Protein AF-A0A6A4NFG4-F1 (afdb_monomer)

Secondary structure (DSSP, 8-state):
---TT---EEEEEEETTEEEEPPPB-S-SS-------------TTPEEEEEEEE-TTSSHHHHHTTPPPEEEEEEEEE---

Sequence (81 aa):
MKNGARTDAYCMAKYGTKWVHTRTVVNSLSPKWNEQYVWEVYEPSTVITVAVFDNNQLDANSRAIGAKDAVMGMLHCLKMS

Organism: Lupinus albus (NCBI:txid3870)

Solvent-accessible surface area (backbone atoms only — not comparable to full-atom values): 5088 Å² total; per-residue (Å²): 128,85,62,90,87,53,31,28,34,29,42,41,38,37,44,88,91,48,74,47,74,56,72,69,40,68,72,33,92,74,68,79,80,93,74,87,87,87,78,91,85,87,57,70,84,53,50,35,39,40,36,34,31,32,52,26,73,77,42,69,68,40,41,74,72,65,46,69,63,42,81,73,46,75,47,79,44,68,58,82,128

Nearest PDB structures (foldseek):
  4rj9-assembly1_A  TM=8.882E-01  e=5.199E-04  Oryza sativa Japonica Group
  5a4x-assembly1_A  TM=8.815E-01  e=6.182E-04  Arabidopsis thaliana
  5a50-assembly1_B  TM=8.754E-01  e=6.550E-04  Arabidopsis thaliana
  5a52-assembly1_A-2  TM=8.541E-01  e=7.351E-04  Arabidopsis thaliana
  5a4x-assembly2_B  TM=8.736E-01  e=1.387E-03  Arabidopsis thaliana

Structure (mmCIF, N/CA/C/O backbone):
data_AF-A0A6A4NFG4-F1
#
_entry.id   AF-A0A6A4NFG4-F1
#
loop_
_atom_site.group_PDB
_atom_site.id
_atom_site.type_symbol
_atom_site.label_atom_id
_atom_site.label_alt_id
_atom_site.label_comp_id
_atom_site.label_asym_id
_atom_site.label_entity_id
_atom_site.label_seq_id
_atom_site.pdbx_PDB_ins_code
_atom_site.Cartn_x
_atom_site.Cartn_y
_atom_site.Cartn_z
_atom_site.occupancy
_atom_site.B_iso_or_equiv
_atom_site.auth_seq_id
_atom_site.auth_comp_id
_atom_site.auth_asym_id
_atom_site.auth_atom_id
_atom_site.pdbx_PDB_model_num
ATOM 1 N N . MET A 1 1 ? 6.845 3.502 -22.121 1.00 52.25 1 MET A N 1
ATOM 2 C CA . MET A 1 1 ? 5.614 2.950 -21.517 1.00 52.25 1 MET A CA 1
ATOM 3 C C . MET A 1 1 ? 6.014 1.688 -20.772 1.00 52.25 1 MET A C 1
ATOM 5 O O . MET A 1 1 ? 6.677 0.857 -21.385 1.00 52.25 1 MET A O 1
ATOM 9 N N . LYS A 1 2 ? 5.707 1.558 -19.471 1.00 61.38 2 LYS A N 1
ATOM 10 C CA . LYS A 1 2 ? 5.840 0.265 -18.780 1.00 61.38 2 LYS A CA 1
ATOM 11 C C . LYS A 1 2 ? 4.953 -0.723 -19.545 1.00 61.38 2 LYS A C 1
ATOM 13 O O . LYS A 1 2 ? 3.743 -0.522 -19.605 1.00 61.38 2 LYS A O 1
ATOM 18 N N . ASN A 1 3 ? 5.533 -1.742 -20.181 1.00 58.91 3 ASN A N 1
ATOM 19 C CA . ASN A 1 3 ? 4.727 -2.874 -20.632 1.00 58.91 3 ASN A CA 1
ATOM 20 C C . ASN A 1 3 ? 4.063 -3.443 -19.375 1.00 58.91 3 ASN A C 1
ATOM 22 O O . ASN A 1 3 ? 4.764 -3.656 -18.386 1.00 58.91 3 ASN A O 1
ATOM 26 N N . GLY A 1 4 ? 2.747 -3.672 -19.397 1.00 64.06 4 GLY A N 1
ATOM 27 C CA . GLY A 1 4 ? 1.942 -4.122 -18.245 1.00 64.06 4 GLY A CA 1
ATOM 28 C C . GLY A 1 4 ? 2.323 -5.491 -17.654 1.00 64.06 4 GLY A C 1
ATOM 29 O O . GLY A 1 4 ? 1.535 -6.095 -16.942 1.00 64.06 4 GLY A O 1
ATOM 30 N N . ALA A 1 5 ? 3.517 -5.992 -17.965 1.00 72.75 5 ALA A N 1
ATOM 31 C CA . ALA A 1 5 ? 4.119 -7.209 -17.451 1.00 72.75 5 ALA A CA 1
ATOM 32 C C . ALA A 1 5 ? 4.933 -6.994 -16.159 1.00 72.75 5 ALA A C 1
ATOM 34 O O . ALA A 1 5 ? 5.425 -7.971 -15.601 1.00 72.75 5 ALA A O 1
ATOM 35 N N . ARG A 1 6 ? 5.104 -5.749 -15.680 1.00 79.81 6 ARG A N 1
ATOM 36 C CA . ARG A 1 6 ? 5.750 -5.470 -14.388 1.00 79.81 6 ARG A CA 1
ATOM 37 C C . ARG A 1 6 ? 5.047 -4.375 -13.599 1.00 79.81 6 ARG A C 1
ATOM 39 O O . ARG A 1 6 ? 4.586 -3.395 -14.179 1.00 79.81 6 ARG A O 1
ATOM 46 N N . THR A 1 7 ? 5.070 -4.517 -12.280 1.00 90.62 7 THR A N 1
ATOM 47 C CA . THR A 1 7 ? 4.565 -3.536 -11.318 1.00 90.62 7 THR A CA 1
ATOM 48 C C . THR A 1 7 ? 5.605 -3.333 -10.227 1.00 90.62 7 THR A C 1
ATOM 50 O O . THR A 1 7 ? 6.229 -4.293 -9.772 1.00 90.62 7 THR A O 1
ATOM 53 N N . ASP A 1 8 ? 5.772 -2.083 -9.813 1.00 94.94 8 ASP A N 1
ATOM 54 C CA . ASP A 1 8 ? 6.644 -1.670 -8.724 1.00 94.94 8 ASP A CA 1
ATOM 55 C C . ASP A 1 8 ? 5.769 -1.220 -7.546 1.00 94.94 8 ASP A C 1
ATOM 57 O O . ASP A 1 8 ? 5.466 -0.042 -7.386 1.00 94.94 8 ASP A O 1
ATOM 61 N N . ALA A 1 9 ? 5.292 -2.165 -6.738 1.00 96.69 9 ALA A N 1
ATOM 62 C CA . ALA A 1 9 ? 4.162 -1.926 -5.844 1.00 96.69 9 ALA A CA 1
ATOM 63 C C . ALA A 1 9 ? 4.565 -1.448 -4.438 1.00 96.69 9 ALA A C 1
ATOM 65 O O . ALA A 1 9 ? 5.450 -2.023 -3.798 1.00 96.69 9 ALA A O 1
ATOM 66 N N . TYR A 1 10 ? 3.854 -0.462 -3.895 1.00 97.69 10 TYR A N 1
ATOM 67 C CA . TYR A 1 10 ? 3.920 -0.084 -2.476 1.00 97.69 10 TYR A CA 1
ATOM 68 C C . TYR A 1 10 ? 2.529 0.184 -1.900 1.00 97.69 10 TYR A C 1
ATOM 70 O O . TYR A 1 10 ? 1.576 0.445 -2.636 1.00 97.69 10 TYR A O 1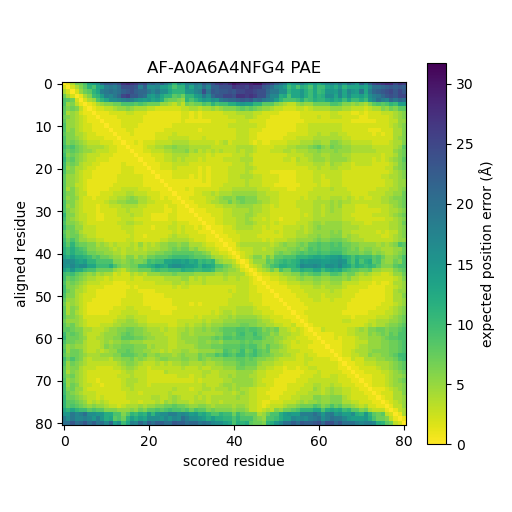
ATOM 78 N N . CYS A 1 11 ? 2.423 0.123 -0.574 1.00 97.50 11 CYS A N 1
ATOM 79 C CA . CYS A 1 11 ? 1.203 0.424 0.159 1.00 97.50 11 CYS A CA 1
ATOM 80 C C . CYS A 1 11 ? 1.349 1.719 0.955 1.00 97.50 11 CYS A C 1
ATOM 82 O O . CYS A 1 11 ? 2.368 1.952 1.609 1.00 97.50 11 CYS A O 1
ATOM 84 N N . MET A 1 12 ? 0.278 2.507 0.967 1.00 97.19 12 MET A N 1
ATOM 85 C CA . MET A 1 12 ? 0.049 3.568 1.942 1.00 97.19 12 MET A CA 1
ATOM 86 C C . MET A 1 12 ? -1.086 3.152 2.864 1.00 97.19 12 MET A C 1
ATOM 88 O O . MET A 1 12 ? -2.163 2.796 2.388 1.00 97.19 12 MET A O 1
ATOM 92 N N . ALA A 1 13 ? -0.865 3.233 4.170 1.00 95.38 13 ALA A N 1
ATOM 93 C CA . ALA A 1 13 ? -1.901 3.022 5.169 1.00 95.38 13 ALA A CA 1
ATOM 94 C C . ALA A 1 13 ? -2.106 4.299 5.992 1.00 95.38 13 ALA A C 1
ATOM 96 O O . ALA A 1 13 ? -1.137 4.934 6.410 1.00 95.38 13 ALA A O 1
ATOM 97 N N . LYS A 1 14 ? -3.365 4.672 6.233 1.00 9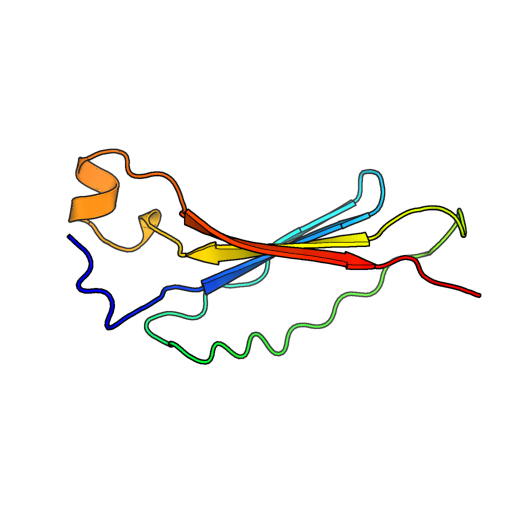3.50 14 LYS A N 1
ATOM 98 C CA . LYS A 1 14 ? -3.754 5.859 6.998 1.00 93.50 14 LYS A CA 1
ATOM 99 C C . LYS A 1 14 ? -4.768 5.499 8.077 1.00 93.50 14 LYS A C 1
ATOM 101 O O . LYS A 1 14 ? -5.758 4.834 7.789 1.00 93.50 14 LYS A O 1
ATOM 106 N N . TYR A 1 15 ? -4.550 6.007 9.284 1.00 91.00 15 TYR A N 1
ATOM 107 C CA . TYR A 1 15 ? -5.501 5.974 10.400 1.00 91.00 15 TYR A CA 1
ATOM 108 C C . TYR A 1 15 ? -5.458 7.314 11.123 1.00 91.00 15 TYR A C 1
ATOM 110 O O . TYR A 1 15 ? -4.422 7.700 11.671 1.00 91.00 15 TYR A O 1
ATOM 118 N N . GLY A 1 16 ? -6.566 8.055 11.092 1.00 88.31 16 GLY A N 1
ATOM 119 C CA . GLY A 1 16 ? -6.587 9.437 11.569 1.00 88.31 16 GLY A CA 1
ATOM 120 C C . GLY A 1 16 ? -5.498 10.273 10.884 1.00 88.31 16 GLY A C 1
ATOM 121 O O . GLY A 1 16 ? -5.479 10.410 9.659 1.00 88.31 16 GLY A O 1
ATOM 122 N N . THR A 1 17 ? -4.564 10.810 11.668 1.00 89.19 17 THR A N 1
ATOM 123 C CA . THR A 1 17 ? -3.405 11.580 11.182 1.00 89.19 17 THR A CA 1
ATOM 124 C C . THR A 1 17 ? -2.137 10.743 10.993 1.00 89.19 17 THR A C 1
ATOM 126 O O . THR A 1 17 ? -1.142 11.256 10.482 1.00 89.19 17 THR A O 1
ATOM 129 N N . LYS A 1 18 ? -2.151 9.462 11.378 1.00 90.50 18 LYS A N 1
ATOM 130 C CA . LYS A 1 18 ? -1.004 8.557 11.250 1.00 90.50 18 LYS A CA 1
ATOM 131 C C . LYS A 1 18 ? -0.945 7.993 9.833 1.00 90.50 18 LYS A C 1
ATOM 133 O O . LYS A 1 18 ? -1.958 7.543 9.296 1.00 90.50 18 LYS A O 1
ATOM 138 N N . TRP A 1 19 ? 0.255 7.994 9.263 1.00 94.25 19 TRP A N 1
ATOM 139 C CA . TRP A 1 19 ? 0.547 7.468 7.935 1.00 94.25 19 TRP A CA 1
ATOM 140 C C . TRP A 1 19 ? 1.675 6.452 8.001 1.00 94.25 19 TRP A C 1
ATOM 142 O O . TRP A 1 19 ? 2.641 6.628 8.741 1.00 94.25 19 TRP A O 1
ATOM 152 N N . VAL A 1 20 ? 1.566 5.425 7.171 1.00 95.56 20 VAL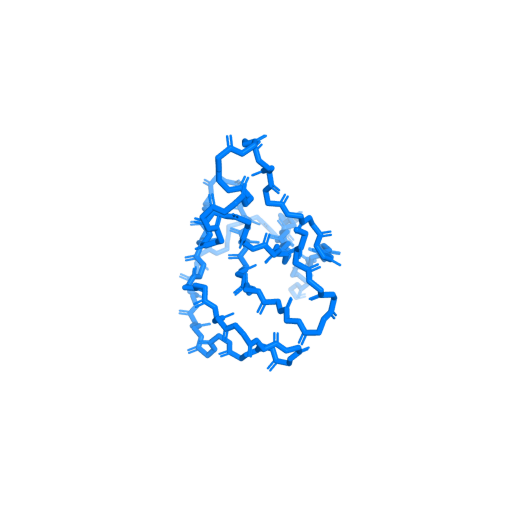 A N 1
ATOM 153 C CA . VAL A 1 20 ? 2.627 4.460 6.910 1.00 95.56 20 VAL A CA 1
ATOM 154 C C . VAL A 1 20 ? 2.787 4.288 5.411 1.00 95.56 20 VAL A C 1
ATOM 156 O O . VAL A 1 20 ? 1.800 4.200 4.685 1.00 95.56 20 VAL A O 1
ATOM 159 N N . HIS A 1 21 ? 4.045 4.214 4.988 1.00 97.12 21 HIS A N 1
ATOM 160 C CA . HIS A 1 21 ? 4.472 3.928 3.628 1.00 97.12 21 HIS A CA 1
ATOM 161 C C . HIS A 1 21 ? 5.395 2.709 3.676 1.00 97.12 21 HIS A C 1
ATOM 163 O O . HIS A 1 21 ? 6.403 2.735 4.385 1.00 97.12 21 HIS A O 1
ATOM 169 N N . THR A 1 22 ? 5.070 1.651 2.937 1.00 98.19 22 THR A N 1
ATOM 170 C CA . THR A 1 22 ? 5.917 0.449 2.882 1.00 98.19 22 THR A CA 1
ATOM 171 C C . THR A 1 22 ? 7.104 0.643 1.947 1.00 98.19 22 THR A C 1
ATOM 173 O O . THR A 1 22 ? 7.129 1.577 1.146 1.00 98.19 22 THR A O 1
ATOM 176 N N . ARG A 1 23 ? 8.074 -0.271 1.925 1.00 97.31 23 ARG A N 1
ATOM 177 C CA . ARG A 1 23 ? 9.014 -0.295 0.790 1.00 97.31 23 ARG A CA 1
ATOM 178 C C . ARG A 1 23 ? 8.286 -0.621 -0.520 1.00 97.31 23 ARG A C 1
ATOM 180 O O . ARG A 1 23 ? 7.215 -1.234 -0.522 1.00 97.31 23 ARG A O 1
ATOM 187 N N . THR A 1 24 ? 8.890 -0.232 -1.643 1.00 97.31 24 THR A N 1
ATOM 188 C CA . THR A 1 24 ? 8.448 -0.663 -2.974 1.00 97.31 24 THR A CA 1
ATOM 189 C C . THR A 1 24 ? 8.984 -2.061 -3.277 1.00 97.31 24 THR A C 1
ATOM 191 O O . THR A 1 24 ? 10.192 -2.289 -3.238 1.00 97.31 24 THR A O 1
ATOM 194 N N . VAL A 1 25 ? 8.088 -2.992 -3.602 1.00 97.25 25 VAL A N 1
ATOM 195 C CA . VAL A 1 25 ? 8.431 -4.305 -4.153 1.00 97.25 25 VAL A CA 1
ATOM 196 C C . VAL A 1 25 ? 8.518 -4.160 -5.667 1.00 97.25 25 VAL A C 1
ATOM 198 O O . VAL A 1 25 ? 7.513 -3.943 -6.338 1.00 97.25 25 VAL A O 1
ATOM 201 N N . VAL A 1 26 ? 9.734 -4.242 -6.191 1.00 95.06 26 VAL A N 1
ATOM 202 C CA . VAL A 1 26 ? 10.045 -3.978 -7.600 1.00 95.06 26 VAL A CA 1
ATOM 203 C C . VAL A 1 26 ? 9.753 -5.207 -8.457 1.00 95.06 26 VAL A C 1
ATOM 205 O O . VAL A 1 26 ? 10.045 -6.332 -8.047 1.00 95.06 26 VAL A O 1
ATOM 208 N N . ASN A 1 27 ? 9.238 -4.985 -9.667 1.00 92.25 27 ASN A N 1
ATOM 209 C CA . ASN A 1 27 ? 9.074 -6.004 -10.705 1.00 92.25 27 ASN A CA 1
ATOM 210 C C . ASN A 1 27 ? 8.308 -7.266 -10.249 1.00 92.25 27 ASN A C 1
ATOM 212 O O . ASN A 1 27 ? 8.759 -8.392 -10.466 1.00 92.25 27 ASN A O 1
ATOM 216 N N . SER A 1 28 ? 7.146 -7.089 -9.614 1.00 92.25 28 SER A N 1
ATOM 217 C CA . SER A 1 28 ? 6.306 -8.205 -9.163 1.00 92.25 28 SER A CA 1
ATOM 218 C C . SER A 1 28 ? 4.819 -7.934 -9.370 1.00 92.25 28 SER A C 1
ATOM 220 O O . SER A 1 28 ? 4.301 -6.914 -8.927 1.00 92.25 28 SER A O 1
ATOM 222 N N . LEU A 1 29 ? 4.118 -8.892 -9.985 1.00 90.50 29 LEU A N 1
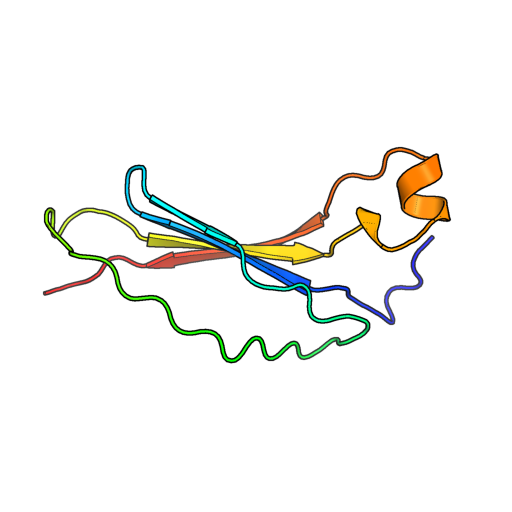ATOM 223 C CA . LEU A 1 29 ? 2.650 -8.897 -10.098 1.00 90.50 29 LEU A CA 1
ATOM 224 C C . LEU A 1 29 ? 1.957 -9.494 -8.859 1.00 90.50 29 LEU A C 1
ATOM 226 O O . LEU A 1 29 ? 0.742 -9.397 -8.723 1.00 90.50 29 LEU A O 1
ATOM 230 N N . SER A 1 30 ? 2.736 -10.077 -7.943 1.00 92.19 30 SER A N 1
ATOM 231 C CA . SER A 1 30 ? 2.269 -10.648 -6.676 1.00 92.19 30 SER A CA 1
ATOM 232 C C . SER A 1 30 ? 3.144 -10.124 -5.529 1.00 92.19 30 SER A C 1
ATOM 234 O O . SER A 1 30 ? 3.919 -10.892 -4.944 1.00 92.19 30 SER A O 1
ATOM 236 N N . PRO A 1 31 ? 3.113 -8.807 -5.244 1.00 94.56 31 PRO A N 1
ATOM 237 C CA . PRO A 1 31 ? 3.998 -8.191 -4.264 1.00 94.56 31 PRO A CA 1
ATOM 238 C C . PRO A 1 31 ? 3.743 -8.734 -2.853 1.00 94.56 31 PRO A C 1
ATOM 240 O O . PRO A 1 31 ? 2.604 -8.907 -2.424 1.00 94.56 31 PRO A O 1
ATOM 243 N N . LYS A 1 32 ? 4.828 -8.986 -2.113 1.00 95.56 32 LYS A N 1
ATOM 244 C CA . LYS A 1 32 ? 4.799 -9.377 -0.698 1.00 95.56 32 LYS A CA 1
ATOM 245 C C . LYS A 1 32 ? 5.659 -8.402 0.094 1.00 95.56 32 LYS A C 1
ATOM 247 O O . LYS A 1 32 ? 6.882 -8.479 0.028 1.00 95.56 32 LYS A O 1
ATOM 252 N N . TRP A 1 33 ? 5.027 -7.487 0.826 1.00 96.06 33 TRP A N 1
ATOM 253 C CA . TRP A 1 33 ? 5.756 -6.487 1.614 1.00 96.06 33 TRP A CA 1
ATOM 254 C C . TRP A 1 33 ? 6.377 -7.074 2.880 1.00 96.06 33 TRP A C 1
ATOM 256 O O . TRP A 1 33 ? 7.508 -6.733 3.210 1.00 96.06 33 TRP A O 1
ATOM 266 N N . ASN A 1 34 ? 5.669 -7.989 3.555 1.00 95.38 34 ASN A N 1
ATOM 267 C CA . ASN A 1 34 ? 6.102 -8.598 4.820 1.00 95.38 34 ASN A CA 1
ATOM 268 C C . ASN A 1 34 ? 6.532 -7.552 5.872 1.00 95.38 34 ASN A C 1
ATOM 270 O O . ASN A 1 34 ? 7.488 -7.756 6.616 1.00 95.38 34 ASN A O 1
ATOM 274 N N . GLU A 1 35 ? 5.833 -6.416 5.911 1.00 96.12 35 GLU A N 1
ATOM 275 C CA . GLU A 1 35 ? 6.050 -5.328 6.865 1.00 96.12 35 GLU A CA 1
ATOM 276 C C . GLU A 1 35 ? 4.860 -5.262 7.827 1.00 96.12 35 GLU A C 1
ATOM 278 O O . GLU A 1 35 ? 3.705 -5.314 7.401 1.00 96.12 35 GLU A O 1
ATOM 283 N N . GLN A 1 36 ? 5.143 -5.161 9.127 1.00 94.56 36 GLN A N 1
ATOM 284 C CA . GLN A 1 36 ? 4.133 -5.089 10.180 1.00 94.56 36 GLN A CA 1
ATOM 285 C C . GLN A 1 36 ? 4.236 -3.750 10.905 1.00 94.56 36 GLN A C 1
ATOM 287 O O . GLN A 1 36 ? 5.317 -3.334 11.315 1.00 94.56 36 GLN A O 1
ATOM 292 N N . TYR A 1 37 ? 3.087 -3.109 11.102 1.00 91.19 37 TYR A N 1
ATOM 293 C CA . TYR A 1 37 ? 2.971 -1.844 11.812 1.00 91.19 37 TYR A CA 1
ATOM 294 C C . TYR A 1 37 ? 1.894 -1.954 12.887 1.00 91.19 37 TYR A C 1
ATOM 296 O O . TYR A 1 37 ? 0.856 -2.578 12.670 1.00 91.19 37 TYR A O 1
ATOM 304 N N . VAL A 1 38 ? 2.151 -1.354 14.047 1.00 89.44 38 VAL A N 1
ATOM 305 C CA . VAL A 1 38 ? 1.249 -1.383 15.205 1.00 89.44 38 VAL A CA 1
ATOM 306 C C . VAL A 1 38 ? 1.025 0.041 15.677 1.00 89.44 38 VAL A C 1
ATOM 308 O O . VAL A 1 38 ? 1.988 0.756 15.951 1.00 89.44 38 VAL A O 1
ATOM 311 N N . TRP A 1 39 ? -0.237 0.455 15.756 1.00 86.06 39 TRP A N 1
ATOM 312 C CA . TRP A 1 39 ? -0.640 1.784 16.211 1.00 86.06 39 TRP A CA 1
ATOM 313 C C . TRP A 1 39 ? -1.668 1.633 17.327 1.00 86.06 39 TRP A C 1
ATOM 315 O O . TRP A 1 39 ? -2.494 0.721 17.295 1.00 86.06 39 TRP A O 1
ATOM 325 N N . GLU A 1 40 ? -1.638 2.542 18.295 1.00 83.62 40 GLU A N 1
ATOM 326 C CA . GLU A 1 40 ? -2.676 2.622 19.321 1.00 83.62 40 GLU A CA 1
ATOM 327 C C . GLU A 1 40 ? -4.009 3.065 18.699 1.00 83.62 40 GLU A C 1
ATOM 329 O O . GLU A 1 40 ? -4.056 4.011 17.903 1.00 83.62 40 GLU A O 1
ATOM 334 N N . VAL A 1 41 ? -5.084 2.357 19.057 1.00 81.88 41 VAL A N 1
ATOM 335 C CA . VAL A 1 41 ? -6.450 2.624 18.596 1.00 81.88 41 VAL A CA 1
ATOM 336 C C . VAL A 1 41 ? -7.205 3.316 19.722 1.00 81.88 41 VAL A C 1
ATOM 338 O O . VAL A 1 41 ? -7.398 2.732 20.784 1.00 81.88 41 VAL A O 1
ATOM 341 N N . TYR A 1 42 ? -7.620 4.557 19.482 1.00 76.88 42 TYR A N 1
ATOM 342 C CA . TYR A 1 42 ? -8.326 5.379 20.471 1.00 76.88 42 TYR A CA 1
ATOM 343 C C . TYR A 1 42 ? -9.823 5.486 20.180 1.00 76.88 42 TYR A C 1
ATOM 345 O O . TYR A 1 42 ? -10.634 5.451 21.098 1.00 76.88 42 TYR A O 1
ATOM 353 N N . GLU A 1 43 ? -10.200 5.593 18.905 1.00 79.12 43 GLU A N 1
ATOM 354 C CA . GLU A 1 43 ? -11.583 5.805 18.483 1.00 79.12 43 GLU A CA 1
ATOM 355 C C . GLU A 1 43 ? -12.057 4.599 17.656 1.00 79.12 43 GLU A C 1
ATOM 357 O O . GLU A 1 43 ? -11.603 4.432 16.519 1.00 79.12 43 GLU A O 1
ATOM 362 N N . PRO A 1 44 ? -12.971 3.759 18.184 1.00 72.25 44 PRO A N 1
ATOM 363 C CA . PRO A 1 44 ? -13.446 2.540 17.513 1.00 72.25 44 PRO A CA 1
ATOM 364 C C . PRO A 1 44 ? -14.085 2.774 16.135 1.00 72.25 44 PRO A C 1
ATOM 366 O O . PRO A 1 44 ? -14.162 1.862 15.318 1.00 72.25 44 PRO A O 1
ATOM 369 N N . SER A 1 45 ? -14.537 3.999 15.859 1.00 81.25 45 SER A N 1
ATOM 370 C CA . SER A 1 45 ? -15.135 4.405 14.585 1.00 81.25 45 SER A CA 1
ATOM 371 C C . SER A 1 45 ? -14.119 4.889 13.542 1.00 81.25 45 SER A C 1
ATOM 373 O O . SER A 1 45 ? -14.516 5.233 12.427 1.00 81.25 45 SER A O 1
ATOM 375 N N . THR A 1 46 ? -12.819 4.926 13.858 1.00 86.00 46 THR A N 1
ATOM 376 C CA . THR A 1 46 ? -11.810 5.375 12.892 1.00 86.00 46 THR A CA 1
ATOM 377 C C . THR A 1 46 ? -11.526 4.287 11.859 1.00 86.00 46 THR A C 1
ATOM 379 O O . THR A 1 46 ? -11.086 3.181 12.176 1.00 86.00 46 THR A O 1
ATOM 382 N N . VAL A 1 47 ? -11.740 4.631 10.591 1.00 89.38 47 VAL A N 1
ATOM 383 C CA . VAL A 1 47 ? -11.427 3.777 9.443 1.00 89.38 47 VAL A CA 1
ATOM 384 C C . VAL A 1 47 ? -9.922 3.786 9.179 1.00 89.38 47 VAL A C 1
ATOM 386 O O . VAL A 1 47 ? -9.287 4.841 9.135 1.00 89.38 47 VAL A O 1
ATOM 389 N N . ILE A 1 48 ? -9.362 2.600 8.951 1.00 91.25 48 ILE A N 1
ATOM 390 C CA . ILE A 1 48 ? -8.036 2.433 8.364 1.00 91.25 48 ILE A CA 1
ATOM 391 C C . ILE A 1 48 ? -8.206 2.373 6.847 1.00 91.25 48 ILE A C 1
ATOM 393 O O . ILE A 1 48 ? -8.867 1.474 6.327 1.00 91.25 48 ILE A O 1
ATOM 397 N N . THR A 1 49 ? -7.588 3.304 6.128 1.00 94.88 49 THR A N 1
ATOM 398 C CA . THR A 1 49 ? -7.508 3.256 4.665 1.00 94.88 49 THR A CA 1
ATOM 399 C C . THR A 1 49 ? -6.175 2.656 4.261 1.00 94.88 49 THR A C 1
ATOM 401 O O . THR A 1 49 ? -5.134 3.166 4.666 1.00 94.88 49 THR A O 1
ATOM 404 N N . VAL A 1 50 ? -6.193 1.610 3.439 1.00 95.56 50 VAL A N 1
ATOM 405 C CA . VAL A 1 50 ? -4.999 1.042 2.803 1.00 95.56 50 VAL A CA 1
ATOM 406 C C . VAL A 1 50 ? -5.142 1.194 1.297 1.00 95.56 50 VAL A C 1
ATOM 408 O O . VAL A 1 50 ? -6.139 0.763 0.728 1.00 95.56 50 VAL A O 1
ATOM 411 N N . ALA A 1 51 ? -4.162 1.801 0.640 1.00 97.25 51 ALA A N 1
ATOM 412 C CA . ALA A 1 51 ? -4.129 1.957 -0.807 1.00 97.25 51 ALA A CA 1
ATOM 413 C C . ALA A 1 51 ? -2.825 1.396 -1.373 1.00 97.25 51 ALA A C 1
ATOM 415 O O . ALA A 1 51 ? -1.756 1.594 -0.797 1.00 97.25 51 ALA A O 1
ATOM 416 N N . VAL A 1 52 ? -2.932 0.696 -2.498 1.00 97.19 52 VAL A N 1
ATOM 417 C CA . VAL A 1 52 ? -1.815 0.087 -3.224 1.00 97.19 52 VAL A CA 1
ATOM 418 C C . VAL A 1 52 ? -1.538 0.917 -4.468 1.00 97.19 52 VAL A C 1
ATOM 420 O O . VAL A 1 52 ? -2.470 1.285 -5.188 1.00 97.19 52 VAL A O 1
ATOM 423 N N . PHE A 1 53 ? -0.265 1.184 -4.732 1.00 96.88 53 PHE A N 1
ATOM 424 C CA . PHE A 1 53 ? 0.189 2.011 -5.842 1.00 96.88 53 PHE A CA 1
ATOM 425 C C . PHE A 1 53 ? 1.280 1.307 -6.647 1.00 96.88 53 PHE A C 1
ATOM 427 O O . PHE A 1 53 ? 2.121 0.622 -6.067 1.00 96.88 53 PHE A O 1
ATOM 434 N N . ASP A 1 54 ? 1.300 1.533 -7.961 1.00 94.81 54 ASP A N 1
ATOM 435 C CA . ASP A 1 54 ? 2.455 1.272 -8.823 1.00 94.81 54 ASP A CA 1
ATOM 436 C C . ASP A 1 54 ? 3.349 2.521 -8.866 1.00 94.81 54 ASP A C 1
ATOM 438 O O . ASP A 1 54 ? 2.927 3.591 -9.319 1.00 94.81 54 ASP A O 1
ATOM 442 N N . ASN A 1 55 ? 4.583 2.376 -8.388 1.00 95.75 55 ASN A N 1
ATOM 443 C CA . ASN A 1 55 ? 5.596 3.418 -8.314 1.00 95.75 55 ASN A CA 1
ATOM 444 C C . ASN A 1 55 ? 6.157 3.701 -9.709 1.00 95.75 55 ASN A C 1
ATOM 446 O O . ASN A 1 55 ? 6.987 2.962 -10.254 1.00 95.75 55 ASN A O 1
ATOM 450 N N . ASN A 1 56 ? 5.715 4.804 -10.299 1.00 92.75 56 ASN A N 1
ATOM 451 C CA . ASN A 1 56 ? 6.173 5.237 -11.612 1.00 92.75 56 ASN A CA 1
ATOM 452 C C . ASN A 1 56 ? 7.460 6.054 -11.542 1.00 92.75 56 ASN A C 1
ATOM 454 O O . ASN A 1 56 ? 8.075 6.300 -12.579 1.00 92.75 56 ASN A O 1
ATOM 458 N N . GLN A 1 57 ? 7.928 6.375 -10.335 1.00 92.06 57 GLN A N 1
ATOM 459 C CA . GLN A 1 57 ? 9.192 7.067 -10.133 1.00 92.06 57 GLN A CA 1
ATOM 460 C C . GLN A 1 57 ? 10.412 6.145 -10.266 1.00 92.06 57 GLN A C 1
ATOM 462 O O . GLN A 1 57 ? 11.538 6.626 -10.310 1.00 92.06 57 GLN A O 1
ATOM 467 N N . LEU A 1 58 ? 10.253 4.823 -10.360 1.00 90.56 58 LEU A N 1
ATOM 468 C CA . LEU A 1 58 ? 11.409 3.938 -10.563 1.00 90.56 58 LEU A CA 1
ATOM 469 C C . LEU A 1 58 ? 11.839 3.847 -12.032 1.00 90.56 58 LEU A C 1
ATOM 471 O O . LEU A 1 58 ? 13.029 3.731 -12.326 1.00 90.56 58 LEU A O 1
ATOM 475 N N . ASP A 1 59 ? 10.899 3.978 -12.967 1.00 86.88 59 ASP A N 1
ATOM 476 C CA . ASP A 1 59 ? 11.198 3.968 -14.397 1.00 86.88 59 ASP A CA 1
ATOM 477 C C . ASP A 1 59 ? 11.671 5.354 -14.866 1.00 86.88 59 ASP A C 1
ATOM 479 O O . ASP A 1 59 ? 10.995 6.362 -14.665 1.00 86.88 59 ASP A O 1
ATOM 483 N N . ALA A 1 60 ? 12.855 5.422 -15.482 1.00 87.94 60 ALA A N 1
ATOM 484 C CA . ALA A 1 60 ? 13.458 6.691 -15.896 1.00 87.94 60 ALA A CA 1
ATOM 485 C C . ALA A 1 60 ? 12.627 7.431 -16.956 1.00 87.94 60 ALA A C 1
ATOM 487 O O . ALA A 1 60 ? 12.549 8.658 -16.917 1.00 87.94 60 ALA A O 1
ATOM 488 N N . ASN A 1 61 ? 11.969 6.701 -17.862 1.00 88.56 61 ASN A N 1
ATOM 489 C CA . ASN A 1 61 ? 11.117 7.308 -18.880 1.00 88.56 61 ASN A CA 1
ATOM 490 C C . ASN A 1 61 ? 9.830 7.841 -18.251 1.00 88.56 61 ASN A C 1
ATOM 492 O O . ASN A 1 61 ? 9.436 8.967 -18.543 1.00 88.56 61 ASN A O 1
ATOM 496 N N . SER A 1 62 ? 9.206 7.068 -17.356 1.00 88.50 62 SER A N 1
ATOM 497 C CA . SER A 1 62 ? 8.045 7.515 -16.578 1.00 88.50 62 SER A CA 1
ATOM 498 C C . SER A 1 62 ? 8.361 8.764 -15.751 1.00 88.50 62 SER A C 1
ATOM 500 O O . SER A 1 62 ? 7.582 9.716 -15.767 1.00 88.50 62 SER A O 1
ATOM 502 N N . ARG A 1 63 ? 9.530 8.819 -15.103 1.00 89.25 63 ARG A N 1
ATOM 503 C CA . ARG A 1 63 ? 10.000 10.025 -14.406 1.00 89.25 63 ARG A CA 1
ATOM 504 C C . ARG A 1 63 ? 10.200 11.214 -15.334 1.00 89.25 63 ARG A C 1
ATOM 506 O O . ARG A 1 63 ? 9.771 12.312 -15.000 1.00 89.25 63 ARG A O 1
ATOM 513 N N . ALA A 1 64 ? 10.843 11.010 -16.484 1.00 91.44 64 ALA A N 1
ATOM 514 C CA . ALA A 1 64 ? 11.142 12.081 -17.434 1.0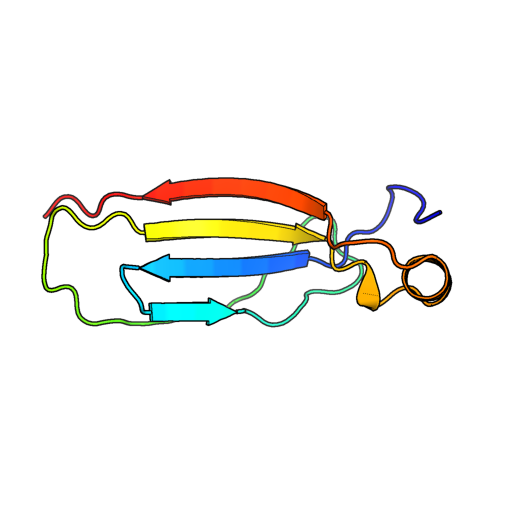0 91.44 64 ALA A CA 1
ATOM 515 C C . ALA A 1 64 ? 9.874 12.762 -17.975 1.00 91.44 64 ALA A C 1
ATOM 517 O O . ALA A 1 64 ? 9.894 13.959 -18.250 1.00 91.44 64 ALA A O 1
ATOM 518 N N . ILE A 1 65 ? 8.766 12.022 -18.082 1.00 92.56 65 ILE A N 1
ATOM 519 C CA . ILE A 1 65 ? 7.463 12.565 -18.491 1.00 92.56 65 ILE A CA 1
ATOM 520 C C . ILE A 1 65 ? 6.593 13.027 -17.309 1.00 92.56 65 ILE A C 1
ATOM 522 O O . ILE A 1 65 ? 5.436 13.389 -17.513 1.00 92.56 65 ILE A O 1
ATOM 526 N N . GLY A 1 66 ? 7.109 12.988 -16.075 1.00 91.00 66 GLY A N 1
ATOM 527 C CA . GLY A 1 66 ? 6.369 13.385 -14.875 1.00 91.00 66 GLY A CA 1
ATOM 528 C C . GLY A 1 66 ? 5.176 12.480 -14.555 1.00 91.00 66 GLY A C 1
ATOM 529 O O . GLY A 1 66 ? 4.158 12.956 -14.047 1.00 91.00 66 GLY A O 1
ATOM 530 N N . ALA A 1 67 ? 5.261 11.186 -14.875 1.00 90.88 67 ALA A N 1
ATOM 531 C CA . ALA A 1 67 ? 4.191 10.241 -14.586 1.00 90.88 67 ALA A CA 1
ATOM 532 C C . ALA A 1 67 ? 3.951 10.147 -13.072 1.00 90.88 67 ALA A C 1
ATOM 534 O O . ALA A 1 67 ? 4.881 9.948 -12.290 1.00 90.88 67 ALA A O 1
ATOM 535 N N . LYS A 1 68 ? 2.688 10.267 -12.660 1.00 93.31 68 LYS A N 1
ATOM 536 C CA . LYS A 1 68 ? 2.270 10.040 -11.271 1.00 93.31 68 LYS A CA 1
ATOM 537 C C . LYS A 1 68 ? 2.196 8.547 -10.975 1.00 93.31 68 LYS A C 1
ATOM 539 O O . LYS A 1 68 ? 2.002 7.742 -11.888 1.00 93.31 68 LYS A O 1
ATOM 544 N N . ASP A 1 69 ? 2.300 8.190 -9.702 1.00 94.69 69 ASP A N 1
ATOM 545 C CA . ASP A 1 69 ? 2.085 6.815 -9.255 1.00 94.69 69 ASP A CA 1
ATOM 546 C C . ASP A 1 69 ? 0.630 6.408 -9.504 1.00 94.69 69 ASP A C 1
ATOM 548 O O . ASP A 1 69 ? -0.298 7.202 -9.312 1.00 94.69 69 ASP A O 1
ATOM 552 N N . ALA A 1 70 ? 0.427 5.189 -9.997 1.00 92.94 70 ALA A N 1
ATOM 553 C CA . ALA A 1 70 ? -0.896 4.715 -10.383 1.00 92.94 70 ALA A CA 1
ATOM 554 C C . ALA A 1 70 ? -1.559 3.988 -9.211 1.00 92.94 70 ALA A C 1
ATOM 556 O O . ALA A 1 70 ? -0.963 3.085 -8.633 1.00 92.94 70 ALA A O 1
ATOM 557 N N . VAL A 1 71 ? -2.801 4.345 -8.873 1.00 94.44 71 VAL A N 1
ATOM 558 C CA . VAL A 1 71 ? -3.575 3.622 -7.853 1.00 94.44 71 VAL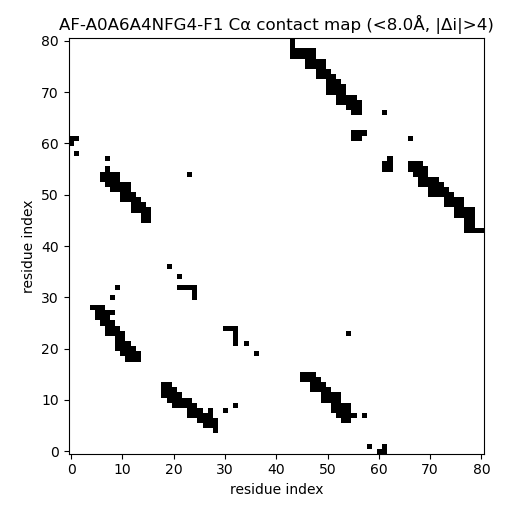 A CA 1
ATOM 559 C C . VAL A 1 71 ? -3.993 2.271 -8.424 1.00 94.44 71 VAL A C 1
ATOM 561 O O . VAL A 1 71 ? -4.697 2.212 -9.429 1.00 94.44 71 VAL A O 1
ATOM 564 N N 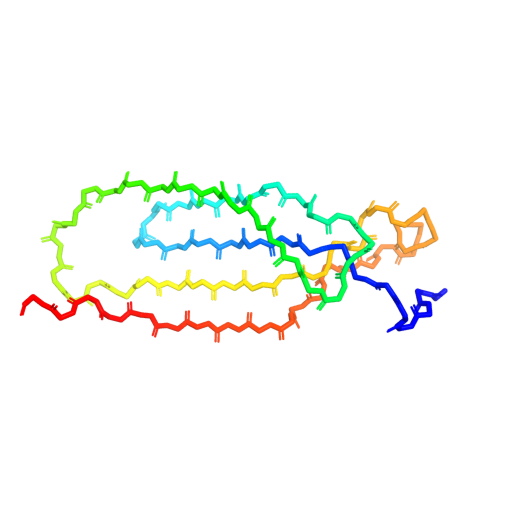. MET A 1 72 ? -3.581 1.192 -7.767 1.00 93.31 72 MET A N 1
ATOM 565 C CA . MET A 1 72 ? -3.958 -0.174 -8.135 1.00 93.31 72 MET A CA 1
ATOM 566 C C . MET A 1 72 ? -5.203 -0.654 -7.390 1.00 93.31 72 MET A C 1
ATOM 568 O O . MET A 1 72 ? -5.958 -1.474 -7.904 1.00 93.31 72 MET A O 1
ATOM 572 N N . GLY A 1 73 ? -5.424 -0.153 -6.176 1.00 94.88 73 GLY A N 1
ATOM 573 C CA . GLY A 1 73 ? -6.584 -0.509 -5.369 1.00 94.88 73 GLY A CA 1
ATOM 574 C C . GLY A 1 73 ? -6.600 0.208 -4.027 1.00 94.88 73 GLY A C 1
ATOM 575 O O . GLY A 1 73 ? -5.576 0.713 -3.567 1.00 94.88 73 GLY A O 1
ATOM 576 N N . MET A 1 74 ? -7.772 0.251 -3.399 1.00 96.12 74 MET A N 1
ATOM 577 C CA 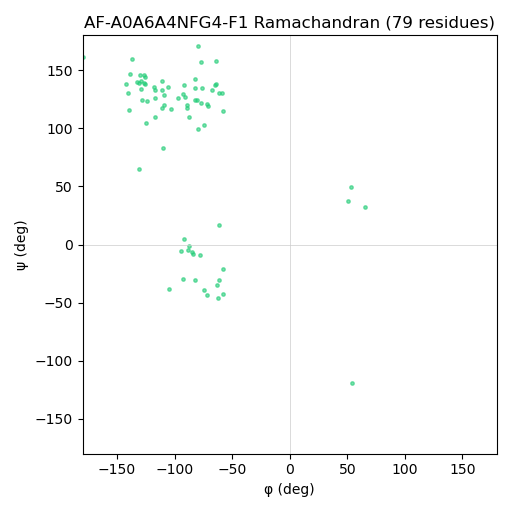. MET A 1 74 ? -7.978 0.860 -2.088 1.00 96.12 74 MET A CA 1
ATOM 578 C C . MET A 1 74 ? -8.969 0.029 -1.276 1.00 96.12 74 MET A C 1
ATOM 580 O O . MET A 1 74 ? -9.986 -0.420 -1.799 1.00 96.12 74 MET A O 1
ATOM 584 N N . LEU A 1 75 ? -8.667 -0.146 0.006 1.00 94.69 75 LEU A N 1
ATOM 585 C CA . LEU A 1 75 ? -9.491 -0.835 0.985 1.00 94.69 75 LEU A CA 1
ATOM 586 C C . LEU A 1 75 ? -9.728 0.072 2.195 1.00 94.69 75 LEU A C 1
ATOM 588 O O . LEU A 1 75 ? -8.813 0.737 2.682 1.00 94.69 75 LEU A O 1
ATOM 592 N N . HIS A 1 76 ? -10.959 0.057 2.699 1.00 92.88 76 HIS A N 1
ATOM 593 C CA . HIS A 1 76 ? -11.351 0.693 3.952 1.00 92.88 76 HIS A CA 1
ATOM 594 C C . HIS A 1 76 ? -11.688 -0.386 4.977 1.00 92.88 76 HIS A C 1
ATOM 596 O O . HIS A 1 76 ? -12.622 -1.160 4.782 1.00 92.88 76 HIS A O 1
ATOM 602 N N . CYS A 1 77 ? -10.930 -0.429 6.068 1.00 86.56 77 CYS A N 1
ATOM 603 C CA . CYS A 1 77 ? -11.127 -1.364 7.165 1.00 86.56 77 CYS A CA 1
ATOM 604 C C . CYS A 1 77 ? -11.643 -0.606 8.384 1.00 86.56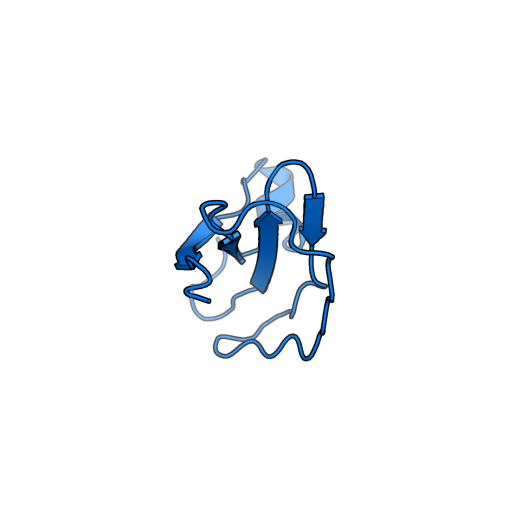 77 CYS A C 1
ATOM 606 O O . CYS A 1 77 ? -10.954 0.265 8.914 1.00 86.56 77 CYS A O 1
ATOM 608 N N . LEU A 1 78 ? -12.829 -0.966 8.864 1.00 81.94 78 LEU A N 1
ATOM 609 C CA . LEU A 1 78 ? -13.278 -0.576 10.194 1.00 81.94 78 LEU A CA 1
ATOM 610 C C . LEU A 1 78 ? -12.858 -1.676 11.167 1.00 81.94 78 LEU A C 1
ATOM 612 O O . LEU A 1 78 ? -13.165 -2.849 10.943 1.00 81.94 78 LEU A O 1
ATOM 616 N N . LYS A 1 79 ? -12.162 -1.322 12.247 1.00 67.81 79 LYS A N 1
ATOM 617 C CA . LYS A 1 79 ? -11.914 -2.290 13.312 1.00 67.81 79 LYS A CA 1
ATOM 618 C C . LYS A 1 79 ? -13.166 -2.379 14.181 1.00 67.81 79 LYS A C 1
ATOM 620 O O . LYS A 1 79 ? -13.381 -1.537 15.040 1.00 67.81 79 LYS A O 1
ATOM 625 N N . MET A 1 80 ? -13.984 -3.402 13.945 1.00 58.16 80 MET A N 1
ATOM 626 C CA . MET A 1 80 ? -15.052 -3.778 14.871 1.00 58.16 80 MET A CA 1
ATOM 627 C C . MET A 1 80 ? -14.395 -4.387 16.117 1.00 58.16 80 MET A C 1
ATOM 629 O O . MET A 1 80 ? -13.599 -5.325 15.999 1.00 58.16 80 MET A O 1
ATOM 633 N N . SER A 1 81 ? -14.618 -3.759 17.272 1.00 62.19 81 SER A N 1
ATOM 634 C CA . SER A 1 81 ? -14.225 -4.262 18.594 1.00 62.19 81 SER A CA 1
ATOM 635 C C . SER A 1 81 ? -15.017 -5.503 18.967 1.00 62.19 81 SER A C 1
ATOM 637 O O . SER A 1 81 ? -16.246 -5.459 18.730 1.00 62.19 81 SER A O 1
#

Foldseek 3Di:
DPPPQFFFKWKWKDWPPDIDIAHTDGGDPDDDRPDDDDDDDDDQAIKIKMWMWGDLVVDPVSVVVVNDIHTPDMDIDRDDD

Radius of gyration: 14.83 Å; Cα contacts (8 Å, |Δi|>4): 146; chains: 1; bounding box: 29×24×42 Å

pLDDT: mean 88.77, std 10.32, range [52.25, 98.19]

InterPro domains:
  IPR000008 C2 domain [PF00168] (5-66)
  IPR000008 C2 domain [PS50004] (1-81)
  IPR035892 C2 domain superfamily [G3DSA:2.60.40.150] (1-76)
  IPR035892 C2 domain superfamily [SSF49562] (3-64)
  IPR047259 QUIRKY-like [PTHR31425] (5-74)

Mean predicted aligned error: 4.92 Å